Protein AF-A0A7C2KZR0-F1 (afdb_monomer)

Nearest PDB structures (foldseek):
  1yfb-assembly1_A  TM=8.609E-01  e=1.109E-02  Bacillus subtilis
  2ro4-assembly1_B  TM=7.829E-01  e=2.125E-02  Bacillus subtilis
  2w1t-assembly1_A  TM=6.941E-01  e=6.585E-03  Bacillus subtilis
  1z0r-assembly1_B  TM=8.221E-01  e=2.943E-02  Bacillus subtilis
  2w1t-assembly1_B  TM=6.849E-01  e=3.352E-02  Bacillus subtilis

Solvent-accessible surface area (backbone atoms only — not comparable to full-atom values): 7129 Å² total; per-residue (Å²): 144,75,70,75,63,66,62,63,74,73,73,71,88,82,74,90,76,66,71,44,101,85,70,50,67,73,78,53,72,69,58,25,65,74,65,72,56,55,90,89,57,51,63,46,79,42,87,50,100,92,45,76,50,75,44,81,47,83,92,72,90,80,86,86,70,53,73,68,57,51,40,27,49,43,41,55,68,32,90,40,45,70,46,32,56,49,26,42,52,53,25,42,74,71,75,40,62,53,87,80,42,79,59,67,78,67,82,92,89

Radius of gyration: 26.09 Å; Cα contacts (8 Å, |Δi|>4): 91; chains: 1; bounding box: 50×38×64 Å

Mean predicted aligned error: 10.69 Å

Secondary structure (DSSP, 8-state):
--SHHHHHTTS-------B-TTS-BPPPHHHHHHHT--TT--EEEEEETTEEEEEE----------HHHHHHHHHHT--SHHHHHHHHHHHHHTT--GGGS-----TT-

Sequence (109 aa):
MAENRRIRAKADSRETGRIGKRGTLVIPARLRRRFGIEEGALVVVEARDDGVLIRPAVALPLEVYSPRRRAEFLLNNAASPAGYRLARRAVRKMGLDPDAIPHERLAGA

Structure (mmCIF, N/CA/C/O backbone):
data_AF-A0A7C2KZR0-F1
#
_entry.id   AF-A0A7C2KZR0-F1
#
loop_
_atom_site.group_PDB
_atom_site.id
_atom_site.type_symbol
_atom_site.label_atom_id
_atom_site.label_alt_id
_atom_site.label_comp_id
_atom_site.label_asym_id
_atom_site.label_entity_id
_atom_site.label_seq_id
_atom_site.pdbx_PDB_ins_code
_atom_site.Cartn_x
_atom_site.Cartn_y
_atom_site.Cartn_z
_atom_site.occupancy
_atom_site.B_iso_or_equiv
_atom_site.auth_seq_id
_atom_site.auth_comp_id
_atom_site.auth_asym_id
_atom_site.auth_atom_id
_atom_site.pdbx_PDB_model_num
ATOM 1 N N . MET A 1 1 ? 12.311 -29.672 32.103 1.00 51.88 1 MET A N 1
ATOM 2 C CA . MET A 1 1 ? 10.849 -29.397 32.096 1.00 51.88 1 MET A CA 1
ATOM 3 C C . MET A 1 1 ? 10.498 -27.914 32.367 1.00 51.88 1 MET A C 1
ATOM 5 O O . MET A 1 1 ? 9.451 -27.647 32.937 1.00 51.88 1 MET A O 1
ATOM 9 N N . ALA A 1 2 ? 11.305 -26.921 31.952 1.00 52.19 2 ALA A N 1
ATOM 10 C CA . ALA A 1 2 ? 11.021 -25.494 32.239 1.00 52.19 2 ALA A CA 1
ATOM 11 C C . ALA A 1 2 ? 10.928 -24.589 30.992 1.00 52.19 2 ALA A C 1
ATOM 13 O O . ALA A 1 2 ? 10.505 -23.439 31.082 1.00 52.19 2 ALA A O 1
ATOM 14 N N . GLU A 1 3 ? 11.266 -25.105 29.811 1.00 48.22 3 GLU A N 1
ATOM 15 C CA . GLU A 1 3 ? 11.503 -24.274 28.624 1.00 48.22 3 GLU A CA 1
ATOM 16 C C . GLU A 1 3 ? 10.259 -24.102 27.733 1.00 48.22 3 GLU A C 1
ATOM 18 O O . GLU A 1 3 ? 10.050 -23.053 27.126 1.00 48.22 3 GLU A O 1
ATOM 23 N N . ASN A 1 4 ? 9.323 -25.057 27.778 1.00 45.47 4 ASN A N 1
ATOM 24 C CA . ASN A 1 4 ? 8.095 -25.030 26.971 1.00 45.47 4 ASN A CA 1
ATOM 25 C C . ASN A 1 4 ? 7.014 -24.046 27.463 1.00 45.47 4 ASN A C 1
ATOM 27 O O . ASN A 1 4 ? 6.036 -23.793 26.755 1.00 45.47 4 ASN A O 1
ATOM 31 N N . ARG A 1 5 ? 7.171 -23.450 28.655 1.00 49.97 5 ARG A N 1
ATOM 32 C CA . ARG A 1 5 ? 6.188 -22.493 29.201 1.00 49.97 5 ARG A CA 1
ATOM 33 C C . ARG A 1 5 ? 6.320 -21.094 28.586 1.00 49.97 5 ARG A C 1
ATOM 35 O O . ARG A 1 5 ? 5.327 -20.377 28.499 1.00 49.97 5 ARG A O 1
ATOM 42 N N . ARG A 1 6 ? 7.512 -20.716 28.101 1.00 44.62 6 ARG A N 1
ATOM 43 C CA . ARG A 1 6 ? 7.758 -19.398 27.479 1.00 44.62 6 ARG A CA 1
ATOM 44 C C . ARG A 1 6 ? 7.212 -19.286 26.054 1.00 44.62 6 ARG A C 1
ATOM 46 O O . ARG A 1 6 ? 6.852 -18.189 25.639 1.00 44.62 6 ARG A O 1
ATOM 53 N N . ILE A 1 7 ? 7.085 -20.401 25.3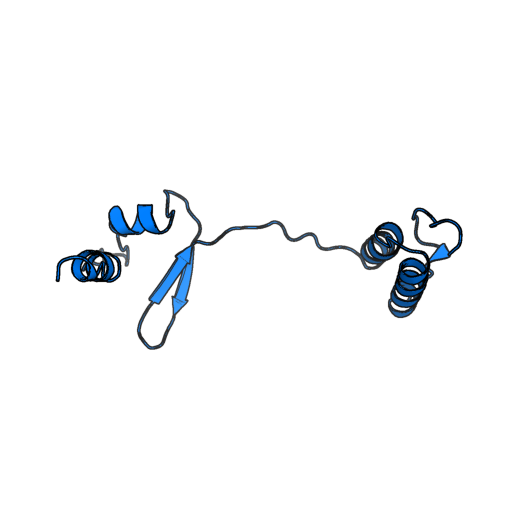32 1.00 47.00 7 ILE A N 1
ATOM 54 C CA . ILE A 1 7 ? 6.571 -20.405 23.953 1.00 47.00 7 ILE A CA 1
ATOM 55 C C . ILE A 1 7 ? 5.038 -20.257 23.938 1.00 47.00 7 ILE A C 1
ATOM 57 O O . ILE A 1 7 ? 4.499 -19.508 23.128 1.00 47.00 7 ILE A O 1
ATOM 61 N N . ARG A 1 8 ? 4.325 -20.871 24.896 1.00 44.38 8 ARG A N 1
ATOM 62 C CA . ARG A 1 8 ? 2.849 -20.818 24.964 1.00 44.38 8 ARG A CA 1
ATOM 63 C C . ARG A 1 8 ? 2.280 -19.486 25.468 1.00 44.38 8 ARG A C 1
ATOM 65 O O . ARG A 1 8 ? 1.186 -19.113 25.068 1.00 44.38 8 ARG A O 1
ATOM 72 N N . ALA A 1 9 ? 3.027 -18.729 26.273 1.00 45.28 9 ALA A N 1
ATOM 73 C CA . ALA A 1 9 ? 2.594 -17.406 26.741 1.00 45.28 9 ALA A CA 1
ATOM 74 C C . ALA A 1 9 ? 2.678 -16.307 25.658 1.00 45.28 9 ALA A C 1
ATOM 76 O O . ALA A 1 9 ? 2.171 -15.206 25.853 1.00 45.28 9 ALA A O 1
ATOM 77 N N . LYS A 1 10 ? 3.328 -16.590 24.520 1.00 48.47 10 LYS A N 1
ATOM 78 C CA . LYS A 1 10 ? 3.585 -15.616 23.447 1.00 48.47 10 LYS A CA 1
ATOM 79 C C . LYS A 1 10 ? 2.497 -15.597 22.360 1.00 48.47 10 LYS A C 1
ATOM 81 O O . LYS A 1 10 ? 2.531 -14.723 21.497 1.00 48.47 10 LYS A O 1
ATOM 86 N N . ALA A 1 11 ? 1.557 -16.547 22.390 1.00 47.84 11 ALA A N 1
ATOM 87 C CA . ALA A 1 11 ? 0.691 -16.855 21.250 1.00 47.84 11 ALA A CA 1
ATOM 88 C C . ALA A 1 11 ? -0.805 -16.554 21.436 1.00 47.84 11 ALA A C 1
ATOM 90 O O . ALA A 1 11 ? -1.493 -16.470 20.428 1.00 47.84 11 ALA A O 1
ATOM 91 N N . ASP A 1 12 ? -1.314 -16.326 22.650 1.00 58.34 12 ASP A N 1
ATOM 92 C CA . ASP A 1 12 ? -2.764 -16.163 22.842 1.00 58.34 12 ASP A CA 1
ATOM 93 C C . ASP A 1 12 ? -3.073 -14.947 23.723 1.00 58.34 12 ASP A C 1
ATOM 95 O O . ASP A 1 12 ? -3.311 -15.038 24.924 1.00 58.34 12 ASP A O 1
ATOM 99 N N . SER A 1 13 ? -3.014 -13.758 23.123 1.00 60.78 13 SER A N 1
ATOM 100 C CA . SER A 1 13 ? -3.526 -12.527 23.732 1.00 60.78 13 SER A CA 1
ATOM 101 C C . SER A 1 13 ? -5.000 -12.369 23.364 1.00 60.78 13 SER A C 1
ATOM 103 O O . SER A 1 13 ? -5.365 -11.469 22.607 1.00 60.78 13 SER A O 1
ATOM 105 N N . ARG A 1 14 ? -5.837 -13.296 23.837 1.00 68.44 14 ARG A N 1
ATOM 106 C CA . ARG A 1 14 ? -7.292 -13.148 23.774 1.00 68.44 14 ARG A CA 1
ATOM 107 C C . ARG A 1 14 ? -7.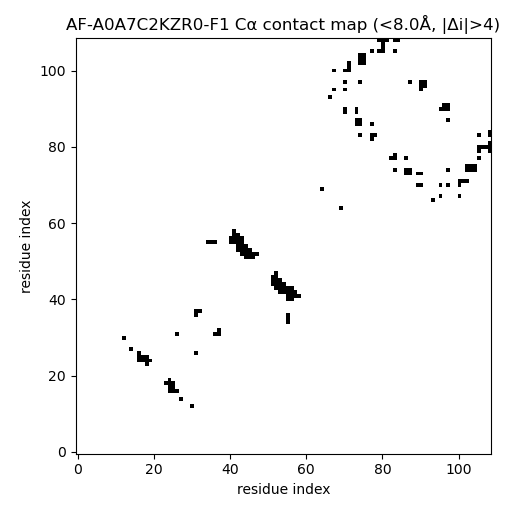702 -12.130 24.830 1.00 68.44 14 ARG A C 1
ATOM 109 O O . ARG A 1 14 ? -7.687 -12.420 26.021 1.00 68.44 14 ARG A O 1
ATOM 116 N N . GLU A 1 15 ? -8.034 -10.927 24.383 1.00 75.00 15 GLU A N 1
ATOM 117 C CA . GLU A 1 15 ? -8.575 -9.862 25.225 1.00 75.00 15 GLU A CA 1
ATOM 118 C C . GLU A 1 15 ? -10.001 -9.561 24.748 1.00 75.00 15 GLU A C 1
ATOM 120 O O . GLU A 1 15 ? -10.231 -9.336 23.560 1.00 75.00 15 GLU A O 1
ATOM 125 N N . THR A 1 16 ? -10.979 -9.591 25.654 1.00 80.50 16 THR A N 1
ATOM 126 C CA . THR A 1 16 ? -12.370 -9.243 25.330 1.00 80.50 16 THR A CA 1
ATOM 127 C C . THR A 1 16 ? -12.546 -7.727 25.350 1.00 80.50 16 THR A C 1
ATOM 129 O O . THR A 1 16 ? -12.209 -7.083 26.343 1.00 80.50 16 THR A O 1
ATOM 132 N N . GLY A 1 17 ? -13.105 -7.158 24.283 1.00 86.62 17 GLY A N 1
ATOM 133 C CA . GLY A 1 17 ? -13.458 -5.739 24.193 1.00 86.62 17 GLY A CA 1
ATOM 134 C C . GLY A 1 17 ? -14.968 -5.517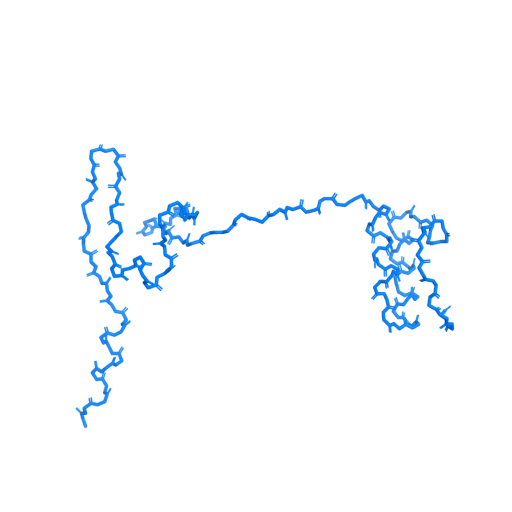 24.232 1.00 86.62 17 GLY A C 1
ATOM 135 O O . GLY A 1 17 ? -15.752 -6.439 24.017 1.00 86.62 17 GLY A O 1
ATOM 136 N N . ARG A 1 18 ? -15.385 -4.274 24.486 1.00 91.12 18 ARG A N 1
ATOM 137 C CA 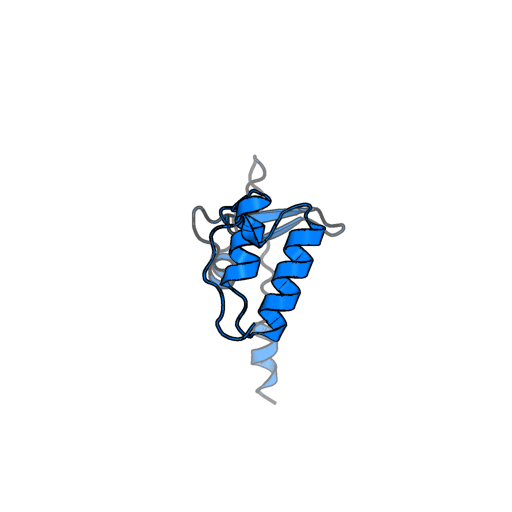. ARG A 1 18 ? -16.777 -3.840 24.305 1.00 91.12 18 ARG A CA 1
ATOM 138 C C . ARG A 1 18 ? -16.865 -2.892 23.120 1.00 91.12 18 ARG A C 1
ATOM 140 O O . ARG A 1 18 ? -15.973 -2.072 22.911 1.00 91.12 18 ARG A O 1
ATOM 147 N N . ILE A 1 19 ? -17.964 -2.998 22.388 1.00 94.06 19 ILE A N 1
ATOM 148 C CA . ILE A 1 19 ? -18.318 -2.071 21.320 1.00 94.06 19 ILE A CA 1
ATOM 149 C C . ILE A 1 19 ? -19.073 -0.891 21.935 1.00 94.06 19 ILE A C 1
ATOM 151 O O . ILE A 1 19 ? -20.024 -1.075 22.695 1.00 94.06 19 ILE A O 1
ATOM 155 N N . GLY A 1 20 ? -18.633 0.328 21.632 1.00 94.25 20 GLY A N 1
ATOM 156 C CA . GLY A 1 20 ? -19.337 1.545 22.026 1.00 94.25 20 GLY A CA 1
ATOM 157 C C . GLY A 1 20 ? -20.637 1.745 21.240 1.00 94.25 20 GLY A C 1
ATOM 158 O O . GLY A 1 20 ? -20.865 1.112 20.213 1.00 94.25 20 GLY A O 1
ATOM 159 N N . LYS A 1 21 ? -21.468 2.705 21.668 1.00 95.62 21 LYS A N 1
ATOM 160 C CA . LYS A 1 21 ? -22.793 2.997 21.073 1.00 95.62 21 LYS A CA 1
ATOM 161 C C . LYS A 1 21 ? -22.792 3.150 19.541 1.00 95.62 21 LYS A C 1
ATOM 163 O O . LYS A 1 21 ? -23.807 2.898 18.906 1.00 95.62 21 LYS A O 1
ATOM 168 N N . ARG A 1 22 ? -21.678 3.594 18.955 1.00 94.75 22 ARG A N 1
ATOM 169 C CA . ARG A 1 22 ? -21.525 3.857 17.513 1.00 94.75 22 ARG A CA 1
ATOM 170 C C . ARG A 1 22 ? -20.641 2.835 16.787 1.00 94.75 22 ARG A C 1
ATOM 172 O O . ARG A 1 22 ? -20.101 3.153 15.737 1.00 94.75 22 ARG A O 1
ATOM 179 N N . GLY A 1 23 ? -20.429 1.645 17.351 1.00 91.94 23 GLY A N 1
ATOM 180 C CA . GLY A 1 23 ? -19.590 0.624 16.710 1.00 91.94 23 GLY A CA 1
ATOM 181 C C . GLY A 1 23 ? -18.086 0.776 16.971 1.00 91.94 23 GLY A C 1
ATOM 182 O O . GLY A 1 23 ? -17.293 0.008 16.439 1.00 91.94 23 GLY A O 1
ATOM 183 N N . THR A 1 24 ? -17.665 1.743 17.792 1.00 93.25 24 THR A N 1
ATOM 184 C CA . THR A 1 24 ? -16.246 1.955 18.108 1.00 93.25 24 THR A CA 1
ATOM 185 C C . THR A 1 24 ? -15.706 0.825 18.985 1.00 93.25 24 THR A C 1
ATOM 187 O O . THR A 1 24 ? -16.228 0.590 20.076 1.00 93.25 24 THR A O 1
ATOM 190 N N . LEU A 1 25 ? -14.634 0.170 18.537 1.00 92.12 25 LEU A N 1
ATOM 191 C CA . LEU A 1 25 ? -13.851 -0.788 19.316 1.00 92.12 25 LEU A CA 1
ATOM 192 C C . LEU A 1 25 ? -12.523 -0.149 19.722 1.00 92.12 25 LEU A C 1
ATOM 194 O O . LEU A 1 25 ? -11.774 0.330 18.873 1.00 92.12 25 LEU A O 1
ATOM 198 N N . VAL A 1 26 ? -12.198 -0.186 21.012 1.00 91.75 26 VAL A N 1
ATOM 199 C CA . VAL A 1 26 ? -10.864 0.205 21.481 1.00 91.75 26 VAL A CA 1
ATOM 200 C C . VAL A 1 26 ? -9.944 -1.006 21.398 1.00 91.75 26 VAL A C 1
ATOM 202 O O . VAL A 1 26 ? -10.149 -1.984 22.113 1.00 91.75 26 VAL A O 1
ATOM 205 N N . ILE A 1 27 ? -8.909 -0.931 20.559 1.00 91.12 27 ILE A N 1
ATOM 206 C CA . ILE A 1 27 ? -7.865 -1.960 20.518 1.00 91.12 27 ILE A CA 1
ATOM 207 C C . ILE A 1 27 ? -6.974 -1.803 21.765 1.00 91.12 27 ILE A C 1
ATOM 209 O O . ILE A 1 27 ? -6.364 -0.737 21.952 1.00 91.12 27 ILE A O 1
ATOM 213 N N . PRO A 1 28 ? -6.855 -2.840 22.618 1.00 90.25 28 PRO A N 1
ATOM 214 C CA . PRO A 1 28 ? -6.011 -2.790 23.805 1.00 90.25 28 PRO A CA 1
ATOM 215 C C . PRO A 1 28 ? -4.567 -2.381 23.503 1.00 90.25 28 PRO A C 1
ATOM 217 O O . PRO A 1 28 ? -3.979 -2.756 22.485 1.00 90.25 28 PRO A O 1
ATOM 220 N N . ALA A 1 29 ? -3.957 -1.636 24.428 1.00 90.19 29 ALA A N 1
ATOM 221 C CA . ALA A 1 29 ? -2.622 -1.059 24.250 1.00 90.19 29 ALA A CA 1
ATOM 222 C C . ALA A 1 29 ? -1.521 -2.101 23.979 1.00 90.19 29 ALA A C 1
ATOM 224 O O . ALA A 1 29 ? -0.510 -1.792 23.348 1.00 90.19 29 ALA A O 1
ATOM 225 N N . ARG A 1 30 ? -1.688 -3.338 24.465 1.00 88.62 30 ARG A N 1
ATOM 226 C CA . ARG A 1 30 ? -0.760 -4.444 24.185 1.00 88.62 30 ARG A CA 1
ATOM 227 C C . ARG A 1 30 ? -0.824 -4.873 22.721 1.00 88.62 30 ARG A C 1
ATOM 229 O O . ARG A 1 30 ? 0.225 -5.006 22.097 1.00 88.62 30 ARG A O 1
ATOM 236 N N . LEU A 1 31 ? -2.030 -5.023 22.171 1.00 89.62 31 LEU A N 1
ATOM 237 C CA . LEU A 1 31 ? -2.231 -5.387 20.768 1.00 89.62 31 LEU A CA 1
ATOM 238 C C . LEU A 1 31 ? -1.767 -4.272 19.832 1.00 89.62 31 LEU A C 1
ATOM 240 O O . LEU A 1 31 ? -1.030 -4.550 18.891 1.00 89.62 31 LEU A O 1
ATOM 244 N N . ARG A 1 32 ? -2.096 -3.010 20.141 1.00 90.62 32 ARG A N 1
ATOM 245 C CA . ARG A 1 32 ? -1.621 -1.856 19.361 1.00 90.62 32 ARG A CA 1
ATOM 246 C C . ARG A 1 32 ? -0.101 -1.836 19.220 1.00 90.62 32 ARG A C 1
ATOM 248 O O . ARG A 1 32 ? 0.400 -1.816 18.104 1.00 90.62 32 ARG A O 1
ATOM 255 N N . ARG A 1 33 ? 0.633 -1.951 20.335 1.00 90.69 33 ARG A N 1
ATOM 256 C CA . ARG A 1 33 ? 2.108 -1.993 20.328 1.00 90.69 33 ARG A CA 1
ATOM 257 C C . ARG A 1 33 ? 2.666 -3.199 19.579 1.00 90.69 33 ARG A C 1
ATOM 259 O O . ARG A 1 33 ? 3.654 -3.066 18.872 1.00 90.69 33 ARG A O 1
ATOM 266 N N . ARG A 1 34 ? 2.040 -4.371 19.724 1.00 89.50 34 ARG A N 1
ATOM 267 C CA . ARG A 1 34 ? 2.475 -5.595 19.034 1.00 89.50 34 ARG A CA 1
ATOM 268 C C . ARG A 1 34 ? 2.361 -5.475 17.513 1.00 89.50 34 ARG A C 1
ATOM 270 O O . ARG A 1 34 ? 3.207 -6.021 16.815 1.00 89.50 34 ARG A O 1
ATOM 277 N N . PHE A 1 35 ? 1.323 -4.802 17.025 1.00 89.62 35 PHE A N 1
ATOM 278 C CA . PHE A 1 35 ? 1.031 -4.678 15.595 1.00 89.62 35 PHE A CA 1
ATOM 279 C C . PHE A 1 35 ? 1.397 -3.311 15.000 1.00 89.62 35 PHE A C 1
ATOM 281 O O . PHE A 1 35 ? 1.054 -3.055 13.851 1.00 89.62 35 PHE A O 1
ATOM 288 N N . GLY A 1 36 ? 2.077 -2.440 15.756 1.00 89.69 36 GLY A N 1
ATOM 289 C CA . GLY A 1 36 ? 2.472 -1.107 15.286 1.00 89.69 36 GLY A CA 1
ATOM 290 C C . GLY A 1 36 ? 1.289 -0.199 14.931 1.00 89.69 36 GLY A C 1
ATOM 291 O O . GLY A 1 36 ? 1.392 0.614 14.022 1.00 89.69 36 GLY A O 1
ATOM 292 N N . ILE A 1 37 ? 0.144 -0.367 15.602 1.00 92.94 37 ILE A N 1
ATOM 293 C CA . ILE A 1 37 ? -1.055 0.446 15.362 1.00 92.94 37 ILE A CA 1
ATOM 294 C C . ILE A 1 37 ? -0.992 1.679 16.262 1.00 92.94 37 ILE A C 1
ATOM 296 O O . ILE A 1 37 ? -1.268 1.609 17.467 1.00 92.94 37 ILE A O 1
ATOM 300 N N . GLU A 1 38 ? -0.631 2.800 15.658 1.00 92.44 38 GLU A N 1
ATOM 301 C CA . GLU A 1 38 ? -0.547 4.110 16.299 1.00 92.44 38 GLU A CA 1
ATOM 302 C C . GLU A 1 38 ? -1.783 4.965 15.992 1.00 92.44 38 GLU A C 1
ATOM 304 O O . GLU A 1 38 ? -2.669 4.576 15.226 1.00 92.44 38 GLU A O 1
ATOM 309 N N . GLU A 1 39 ? -1.883 6.120 16.644 1.00 91.31 39 GLU A N 1
ATOM 310 C CA . GLU A 1 39 ? -2.936 7.087 16.344 1.00 91.31 39 GLU A CA 1
ATOM 311 C C . GLU A 1 39 ? -2.844 7.538 14.878 1.00 91.31 39 GLU A C 1
ATOM 313 O O . GLU A 1 39 ? -1.758 7.791 14.364 1.00 91.31 39 GLU A O 1
ATOM 318 N N . GLY A 1 40 ? -3.983 7.588 14.183 1.00 91.06 40 GLY A N 1
ATOM 319 C CA . GLY A 1 40 ? -4.033 7.954 12.764 1.00 91.06 40 GLY A CA 1
ATOM 320 C C . GLY A 1 40 ? -3.526 6.882 11.789 1.00 91.06 40 GLY A C 1
ATOM 321 O O . GLY A 1 40 ? -3.545 7.119 10.582 1.00 91.06 40 GLY A O 1
ATOM 322 N N . ALA A 1 41 ? -3.108 5.704 12.267 1.00 92.44 41 ALA A N 1
ATOM 323 C CA . ALA A 1 41 ? -2.682 4.615 11.394 1.00 92.44 41 ALA A CA 1
ATOM 324 C C . ALA A 1 41 ? -3.818 4.158 10.464 1.00 92.44 41 ALA A C 1
ATOM 326 O O . ALA A 1 41 ? -4.964 3.971 10.883 1.00 92.44 41 ALA A O 1
ATOM 327 N N . LEU A 1 42 ? -3.479 3.920 9.197 1.00 94.69 42 LEU A N 1
ATOM 328 C CA . LEU A 1 42 ? -4.399 3.303 8.250 1.00 94.69 42 LEU A CA 1
ATOM 329 C C . LEU A 1 42 ? -4.538 1.811 8.559 1.00 94.69 42 LEU A C 1
ATOM 331 O O . LEU A 1 42 ? -3.561 1.114 8.843 1.00 94.69 42 LEU A O 1
ATOM 335 N N . VAL A 1 43 ? -5.764 1.309 8.457 1.00 94.56 43 VAL A N 1
ATOM 336 C CA . VAL A 1 43 ? -6.077 -0.112 8.613 1.00 94.56 43 VAL A CA 1
ATOM 337 C C . VAL A 1 43 ? -7.030 -0.561 7.516 1.00 94.56 43 VAL A C 1
ATOM 339 O O . VAL A 1 43 ? -7.877 0.208 7.064 1.00 94.56 43 VAL A O 1
ATOM 342 N N . VAL A 1 44 ? -6.909 -1.820 7.102 1.00 95.44 44 VAL A N 1
ATOM 343 C CA . VAL A 1 44 ? -7.930 -2.491 6.294 1.00 95.44 44 VAL A CA 1
ATOM 344 C C . VAL A 1 44 ? -8.856 -3.246 7.236 1.00 95.44 44 VAL A C 1
ATOM 346 O O . VAL A 1 44 ? -8.387 -3.927 8.150 1.00 95.44 44 VAL A O 1
ATOM 349 N N . VAL A 1 45 ? -10.159 -3.125 6.997 1.00 95.69 45 VAL A N 1
ATOM 350 C CA . VAL A 1 45 ? -11.209 -3.851 7.713 1.00 95.69 45 VAL A CA 1
ATOM 351 C C . VAL A 1 45 ? -11.894 -4.784 6.722 1.00 95.69 45 VAL A C 1
ATOM 353 O O . VAL A 1 45 ? -12.510 -4.325 5.764 1.00 95.69 45 VAL A O 1
ATOM 356 N N . GLU A 1 46 ? -11.755 -6.090 6.926 1.00 96.94 46 GLU A N 1
ATOM 357 C CA . GLU A 1 46 ? -12.236 -7.122 6.004 1.00 96.94 46 GLU A CA 1
ATOM 358 C C . GLU A 1 46 ? -13.292 -7.994 6.687 1.00 96.94 46 GLU A C 1
ATOM 360 O O . GLU A 1 46 ? -13.072 -8.492 7.793 1.00 96.94 46 GLU A O 1
ATOM 365 N N . ALA A 1 47 ? -14.428 -8.204 6.019 1.00 97.25 47 ALA A N 1
ATOM 366 C CA . ALA A 1 47 ? -15.419 -9.186 6.446 1.00 97.25 47 ALA A CA 1
ATOM 367 C C . ALA A 1 47 ? -14.913 -10.609 6.159 1.00 97.25 47 ALA A C 1
ATOM 369 O O . ALA A 1 47 ? -14.370 -10.880 5.085 1.00 97.25 47 ALA A O 1
ATOM 370 N N . ARG A 1 48 ? -15.088 -11.508 7.125 1.00 96.25 48 ARG A N 1
ATOM 371 C CA . ARG A 1 48 ? -14.753 -12.935 7.071 1.00 96.25 48 ARG A CA 1
ATOM 372 C C . ARG A 1 48 ? -15.921 -13.736 7.648 1.00 96.25 48 ARG A C 1
ATOM 374 O O . ARG A 1 48 ? -16.732 -13.187 8.391 1.00 96.25 48 ARG A O 1
ATOM 381 N N . ASP A 1 49 ? -15.995 -15.025 7.329 1.00 96.56 49 ASP A N 1
ATOM 382 C CA . ASP A 1 49 ? -17.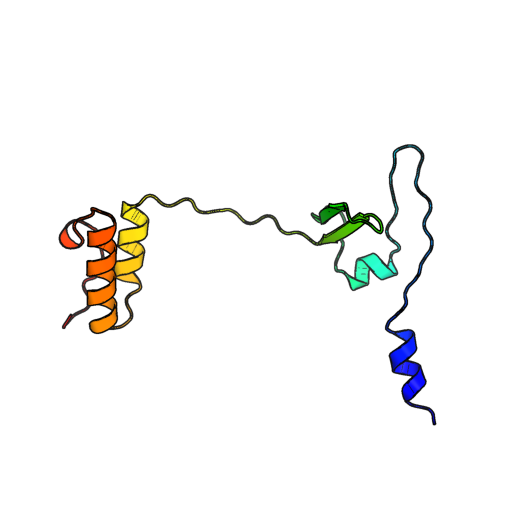085 -15.897 7.798 1.00 96.56 49 ASP A CA 1
ATOM 383 C C . ASP A 1 49 ? -17.151 -15.984 9.333 1.00 96.56 49 ASP A C 1
ATOM 385 O O . ASP A 1 49 ? -18.218 -16.166 9.914 1.00 96.56 49 ASP A O 1
ATOM 389 N N . ASP A 1 50 ? -16.008 -15.814 9.998 1.00 93.50 50 ASP A N 1
ATOM 390 C CA . ASP A 1 50 ? -15.835 -15.877 11.447 1.00 93.50 50 ASP A CA 1
ATOM 391 C C . ASP A 1 50 ? -15.739 -14.499 12.127 1.00 93.50 50 ASP A C 1
ATOM 393 O O . ASP A 1 50 ? -15.577 -14.424 13.348 1.00 93.50 50 ASP A O 1
ATOM 397 N N . GLY A 1 51 ? -15.866 -13.398 11.374 1.00 92.81 51 GLY A N 1
ATOM 398 C CA . GLY A 1 51 ? -15.900 -12.052 11.941 1.00 92.81 51 GLY A CA 1
ATOM 399 C C . GLY A 1 51 ? -15.246 -10.973 11.083 1.00 92.81 51 GLY A C 1
ATOM 400 O O . GLY A 1 51 ? -15.403 -10.917 9.867 1.00 92.81 51 GLY A O 1
ATOM 401 N N . VAL A 1 52 ? -14.548 -10.048 11.746 1.00 93.69 52 VAL A N 1
ATOM 402 C CA . VAL A 1 52 ? -13.902 -8.895 11.109 1.00 93.69 52 VAL A CA 1
ATOM 403 C C . VAL A 1 52 ? -12.396 -8.978 11.321 1.00 93.69 52 VAL A C 1
ATOM 405 O O . VAL A 1 52 ? -11.919 -8.933 12.456 1.00 93.69 52 VAL A O 1
ATOM 408 N N . LEU A 1 53 ? -11.638 -9.051 10.227 1.00 93.31 53 LEU A N 1
ATOM 409 C CA . LEU A 1 53 ? -10.181 -8.993 10.252 1.00 93.31 53 LEU A CA 1
ATOM 410 C C . LEU A 1 53 ? -9.723 -7.543 10.086 1.00 93.31 53 LEU A C 1
ATOM 412 O O . LEU A 1 53 ? -10.014 -6.903 9.077 1.00 93.31 53 LEU A O 1
ATOM 416 N N . ILE A 1 54 ? -8.973 -7.040 11.066 1.00 93.00 54 ILE A N 1
ATOM 417 C CA . ILE A 1 54 ? -8.341 -5.718 11.012 1.00 93.00 54 ILE A CA 1
ATOM 418 C C . ILE A 1 54 ? -6.839 -5.913 10.840 1.00 93.00 54 ILE A C 1
ATOM 420 O O . ILE A 1 54 ? -6.206 -6.595 11.649 1.00 93.00 54 ILE A O 1
ATOM 424 N N . ARG A 1 55 ? -6.258 -5.294 9.810 1.00 92.75 55 ARG A N 1
ATOM 425 C CA . ARG A 1 55 ? -4.814 -5.357 9.542 1.00 92.75 55 ARG A CA 1
ATOM 426 C C . ARG A 1 55 ? -4.228 -3.971 9.259 1.00 92.75 55 ARG A C 1
ATOM 428 O O . ARG A 1 55 ? -4.908 -3.169 8.619 1.00 92.75 55 ARG A O 1
ATOM 435 N N . PRO A 1 56 ? -2.987 -3.682 9.698 1.00 93.56 56 PRO A N 1
ATOM 436 C CA . PRO A 1 56 ? -2.296 -2.450 9.326 1.00 93.56 56 PRO A CA 1
ATOM 437 C C . PRO A 1 56 ? -2.253 -2.255 7.806 1.00 93.56 56 PRO A C 1
ATOM 439 O O . PRO A 1 56 ? -2.140 -3.226 7.049 1.00 93.56 56 PRO A O 1
ATOM 442 N N . ALA A 1 57 ? -2.337 -1.002 7.371 1.00 93.69 57 ALA A N 1
ATOM 443 C CA . ALA A 1 57 ? -2.311 -0.607 5.972 1.00 93.69 57 ALA A CA 1
ATOM 444 C C . ALA A 1 57 ? -1.359 0.573 5.750 1.00 93.69 57 ALA A C 1
ATOM 446 O O . ALA A 1 57 ? -1.078 1.349 6.661 1.00 93.69 57 ALA A O 1
ATOM 447 N N . VAL A 1 58 ? -0.898 0.722 4.510 1.00 91.81 58 VAL A 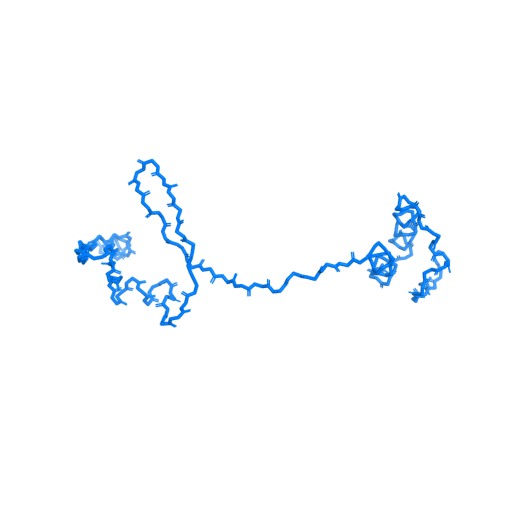N 1
ATOM 448 C CA . VAL A 1 58 ? -0.097 1.864 4.059 1.00 91.81 58 VAL A CA 1
ATOM 449 C C . VAL A 1 58 ? -0.706 2.428 2.781 1.00 91.81 58 VAL A C 1
ATOM 451 O O . VAL A 1 58 ? -1.155 1.668 1.921 1.00 91.81 58 VAL A O 1
ATOM 454 N N . ALA A 1 59 ? -0.733 3.753 2.657 1.00 89.69 59 ALA A N 1
ATOM 455 C CA . ALA A 1 59 ? -1.077 4.424 1.410 1.00 89.69 59 ALA A CA 1
ATOM 456 C C . ALA A 1 59 ? 0.213 4.690 0.633 1.00 89.69 59 ALA A C 1
ATOM 458 O O . ALA A 1 59 ? 1.096 5.394 1.120 1.00 89.69 59 ALA A O 1
ATOM 459 N N . LEU A 1 60 ? 0.322 4.111 -0.562 1.00 90.44 60 LEU A N 1
ATOM 460 C CA . LEU A 1 60 ? 1.447 4.334 -1.463 1.00 90.44 60 LEU A CA 1
ATOM 461 C C . LEU A 1 60 ? 0.949 5.085 -2.701 1.00 90.44 60 LEU A C 1
ATOM 463 O O . LEU A 1 60 ? -0.097 4.714 -3.242 1.00 90.44 60 LEU A O 1
ATOM 467 N N . PRO A 1 61 ? 1.664 6.124 -3.163 1.00 87.44 61 PRO A N 1
ATOM 468 C CA . PRO A 1 61 ? 1.345 6.746 -4.437 1.00 87.44 61 PRO A CA 1
ATOM 469 C C . PRO A 1 61 ? 1.529 5.717 -5.559 1.00 87.44 61 PRO A C 1
ATOM 471 O O . PRO A 1 61 ? 2.543 5.021 -5.619 1.00 87.44 61 PRO A O 1
ATOM 474 N N . LEU A 1 62 ? 0.542 5.614 -6.450 1.00 88.44 62 LEU A N 1
ATOM 475 C CA . LEU A 1 62 ? 0.658 4.813 -7.665 1.00 88.44 62 LEU A CA 1
ATOM 476 C C . LEU A 1 62 ? 1.103 5.709 -8.815 1.00 88.44 62 LEU A C 1
ATOM 478 O O . LEU A 1 62 ? 0.391 6.632 -9.209 1.00 88.44 62 LEU A O 1
ATOM 482 N N . GLU A 1 63 ? 2.268 5.412 -9.379 1.00 87.25 63 GLU A N 1
ATOM 483 C CA . GLU A 1 63 ? 2.765 6.101 -10.565 1.00 87.25 63 GLU A CA 1
ATOM 484 C C . GLU A 1 63 ? 2.162 5.467 -11.827 1.00 87.25 63 GLU A C 1
ATOM 486 O O . GLU A 1 63 ? 2.524 4.363 -12.241 1.00 87.25 63 GLU A O 1
ATOM 491 N N . VAL A 1 64 ? 1.211 6.164 -12.455 1.00 89.25 64 VAL A N 1
ATOM 492 C CA . VAL A 1 64 ? 0.597 5.721 -13.713 1.00 89.25 64 VAL A CA 1
ATOM 493 C C . VAL A 1 64 ? 1.411 6.264 -14.883 1.00 89.25 64 VAL A C 1
ATOM 495 O O . VAL A 1 64 ? 1.346 7.444 -15.220 1.00 89.25 64 VAL A O 1
ATOM 498 N N . TYR A 1 65 ? 2.174 5.385 -15.529 1.00 91.88 65 TYR A N 1
ATOM 499 C CA . TYR A 1 65 ? 3.029 5.757 -16.653 1.00 91.88 65 TYR A CA 1
ATOM 500 C C . TYR A 1 65 ? 2.373 5.552 -18.017 1.00 91.88 65 TYR A C 1
ATOM 502 O O . TYR A 1 65 ? 1.748 4.521 -18.287 1.00 91.88 65 TYR A O 1
ATOM 510 N N . SER A 1 66 ? 2.607 6.508 -18.922 1.00 94.31 66 SER A N 1
ATOM 511 C CA . SER A 1 66 ? 2.246 6.376 -20.335 1.00 94.31 66 SER A CA 1
ATOM 512 C C . SER A 1 66 ? 3.014 5.218 -20.997 1.00 94.31 66 SER A C 1
ATOM 514 O O . SER A 1 66 ? 4.120 4.875 -20.559 1.00 94.31 66 SER A O 1
ATOM 516 N N . PRO A 1 67 ? 2.493 4.620 -22.088 1.00 95.31 67 PRO A N 1
ATOM 517 C CA . PRO A 1 67 ? 3.221 3.595 -22.838 1.00 95.31 67 PRO A CA 1
ATOM 518 C C . PRO A 1 67 ? 4.634 4.038 -23.242 1.00 95.31 67 PRO A C 1
ATOM 520 O O . PRO A 1 67 ? 5.574 3.258 -23.112 1.00 95.31 67 PRO A O 1
ATOM 523 N N . ARG A 1 68 ? 4.791 5.306 -23.650 1.00 95.44 68 ARG A N 1
ATOM 524 C CA . ARG A 1 68 ? 6.082 5.901 -24.024 1.00 95.44 68 ARG A CA 1
ATOM 525 C C . ARG A 1 68 ? 7.063 5.929 -22.851 1.00 95.44 68 ARG A C 1
ATOM 527 O O . ARG A 1 68 ? 8.208 5.526 -23.016 1.00 95.44 68 ARG A O 1
ATOM 534 N N . ARG A 1 69 ? 6.608 6.332 -21.660 1.00 95.44 69 ARG A N 1
ATOM 535 C CA . ARG A 1 69 ? 7.450 6.368 -20.454 1.00 95.44 69 ARG A CA 1
ATOM 536 C C . ARG A 1 69 ? 7.838 4.966 -19.976 1.00 95.44 69 ARG A C 1
ATOM 538 O O . ARG A 1 69 ? 8.977 4.740 -19.588 1.00 95.44 69 ARG A O 1
ATOM 545 N N . ARG A 1 70 ? 6.927 3.992 -20.075 1.00 95.69 70 ARG A N 1
ATOM 546 C CA . ARG A 1 70 ? 7.253 2.578 -19.810 1.00 95.69 70 ARG A CA 1
ATOM 547 C C . ARG A 1 70 ? 8.313 2.042 -20.774 1.00 95.69 70 ARG A C 1
ATOM 549 O O . ARG A 1 70 ? 9.214 1.333 -20.340 1.00 95.69 70 ARG A O 1
ATOM 556 N N . ALA A 1 71 ? 8.223 2.394 -22.058 1.00 97.00 71 ALA A N 1
ATOM 557 C CA . ALA A 1 71 ? 9.212 1.996 -23.056 1.00 97.00 71 ALA A CA 1
ATOM 558 C C . ALA A 1 71 ? 10.606 2.567 -22.761 1.00 97.00 71 ALA A C 1
ATOM 560 O O . ALA A 1 71 ? 11.589 1.840 -22.854 1.00 97.00 71 ALA A O 1
ATOM 561 N N . GLU A 1 72 ? 10.685 3.832 -22.347 1.00 96.69 72 GLU A N 1
ATOM 562 C CA . GLU A 1 72 ? 11.937 4.459 -21.910 1.00 96.69 72 GLU A CA 1
ATOM 563 C C . GLU A 1 72 ? 12.579 3.689 -20.749 1.00 96.69 72 GLU A C 1
ATOM 565 O O . GLU A 1 72 ? 13.759 3.347 -20.818 1.00 96.69 72 GLU A O 1
ATOM 570 N N . PHE A 1 73 ? 11.803 3.330 -19.720 1.00 95.88 73 PHE A N 1
ATOM 571 C CA . PHE A 1 73 ? 12.321 2.543 -18.597 1.00 95.88 73 PHE A CA 1
ATOM 572 C C . PHE A 1 73 ? 12.821 1.161 -19.008 1.00 95.88 73 PHE A C 1
ATOM 574 O O . PHE A 1 73 ? 13.873 0.734 -18.542 1.00 95.88 73 PHE A O 1
ATOM 581 N N . LEU A 1 74 ? 12.093 0.459 -19.883 1.00 96.31 74 LEU A N 1
ATOM 582 C CA . LEU A 1 74 ? 12.523 -0.852 -20.375 1.00 96.31 74 LEU A CA 1
ATOM 583 C C . LEU A 1 74 ? 13.892 -0.774 -21.057 1.00 96.31 74 LEU A C 1
ATOM 585 O O . LEU A 1 74 ? 14.707 -1.677 -20.888 1.00 96.31 74 LEU A O 1
ATOM 589 N N . LEU A 1 75 ? 14.129 0.291 -21.823 1.00 96.38 75 LEU A N 1
ATOM 590 C CA . LEU A 1 75 ? 15.367 0.480 -22.570 1.00 96.38 75 LEU A CA 1
ATOM 591 C C . LEU A 1 75 ? 16.526 0.911 -21.660 1.00 96.38 75 LEU A C 1
ATOM 593 O O . LEU A 1 75 ? 17.596 0.317 -21.754 1.00 96.38 75 LEU A O 1
ATOM 597 N N . ASN A 1 76 ? 16.299 1.864 -20.749 1.00 95.31 76 ASN A N 1
ATOM 598 C CA . ASN A 1 76 ? 17.328 2.374 -19.831 1.00 95.31 76 ASN A CA 1
ATOM 599 C C . ASN A 1 76 ? 17.723 1.372 -18.734 1.00 95.31 76 ASN A C 1
ATOM 601 O O . ASN A 1 76 ? 18.872 1.350 -18.309 1.00 95.31 76 ASN A O 1
ATOM 605 N N . ASN A 1 77 ? 16.804 0.515 -18.280 1.00 94.69 77 ASN A N 1
ATOM 606 C CA . ASN A 1 77 ? 17.094 -0.455 -17.215 1.00 94.69 77 ASN A CA 1
ATOM 607 C C . ASN A 1 77 ? 17.718 -1.763 -17.732 1.00 94.69 77 ASN A C 1
ATOM 609 O O . ASN A 1 77 ? 17.918 -2.709 -16.966 1.00 94.69 77 ASN A O 1
ATOM 613 N N . ALA A 1 78 ? 18.007 -1.865 -19.030 1.00 94.44 78 ALA A N 1
ATOM 614 C CA . ALA A 1 78 ? 18.628 -3.048 -19.599 1.00 94.44 78 ALA A CA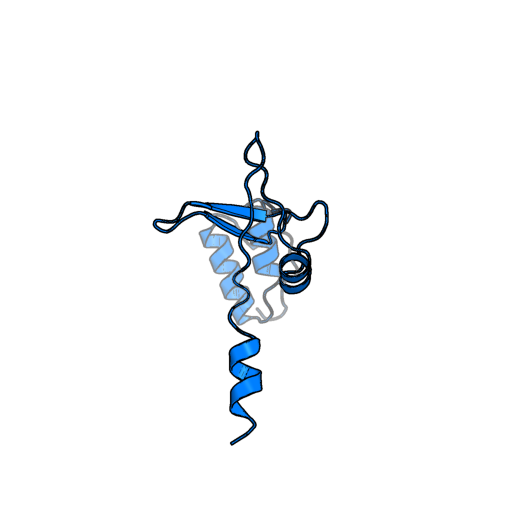 1
ATOM 615 C C . ALA A 1 78 ? 20.111 -3.145 -19.200 1.00 94.44 78 ALA A C 1
ATOM 617 O O . ALA A 1 78 ? 20.978 -2.539 -19.818 1.00 94.44 78 ALA A O 1
ATOM 618 N N . ALA A 1 79 ? 20.419 -3.986 -18.213 1.00 91.50 79 ALA A N 1
ATOM 619 C CA . ALA A 1 79 ? 21.775 -4.138 -17.674 1.00 91.50 79 ALA A CA 1
ATOM 620 C C . ALA A 1 79 ? 22.760 -4.933 -18.567 1.00 91.50 79 ALA A C 1
ATOM 622 O O . ALA A 1 79 ? 23.896 -5.171 -18.168 1.00 91.50 79 ALA A O 1
ATOM 623 N N . SER A 1 80 ? 22.342 -5.412 -19.746 1.00 92.88 80 SER A N 1
ATOM 624 C CA . SER A 1 80 ? 23.211 -6.169 -20.662 1.00 92.88 80 SER A CA 1
ATOM 625 C C . SER A 1 80 ? 22.790 -6.022 -22.128 1.00 92.88 80 SER A C 1
ATOM 627 O O . SER A 1 80 ? 21.610 -5.778 -22.393 1.00 92.88 80 SER A O 1
ATOM 629 N N . PRO A 1 81 ? 23.693 -6.266 -23.101 1.00 94.00 81 PRO A 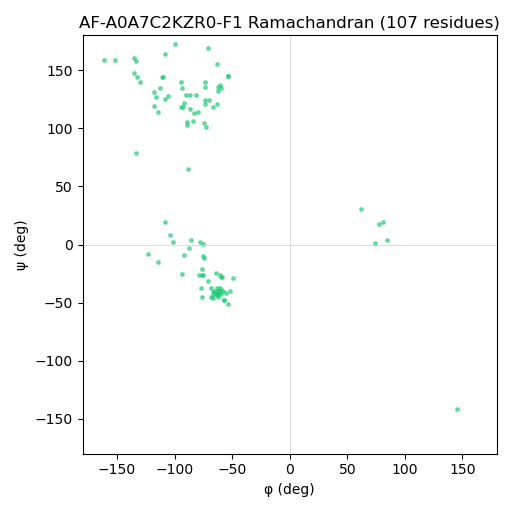N 1
ATOM 630 C CA . PRO A 1 81 ? 23.355 -6.239 -24.527 1.00 94.00 81 PRO A CA 1
ATOM 631 C C . PRO A 1 81 ? 22.196 -7.172 -24.904 1.00 94.00 81 PRO A C 1
ATOM 633 O O . PRO A 1 81 ? 21.283 -6.807 -25.646 1.00 94.00 81 PRO A O 1
ATOM 636 N N . ALA A 1 82 ? 22.184 -8.385 -24.342 1.00 93.94 82 ALA A N 1
ATOM 637 C CA . ALA A 1 82 ? 21.090 -9.332 -24.544 1.00 93.94 82 ALA A CA 1
ATOM 638 C C . ALA A 1 82 ? 19.768 -8.821 -23.944 1.00 93.94 82 ALA A C 1
ATOM 640 O O . ALA A 1 82 ? 18.719 -8.926 -24.589 1.00 93.94 82 ALA A O 1
ATOM 641 N N . GLY A 1 83 ? 19.828 -8.221 -22.749 1.00 95.00 83 GLY A N 1
ATOM 642 C CA . GLY A 1 83 ? 18.692 -7.565 -22.101 1.00 95.00 83 GLY A CA 1
ATOM 643 C C . GLY A 1 83 ? 18.156 -6.387 -22.914 1.00 95.00 83 GLY A C 1
ATOM 644 O O . GLY A 1 83 ? 16.948 -6.257 -23.088 1.00 95.00 83 GLY A O 1
ATOM 645 N N . TYR A 1 84 ? 19.038 -5.592 -23.512 1.00 95.50 84 TYR A N 1
ATOM 646 C CA . TYR A 1 84 ? 18.655 -4.453 -24.338 1.00 95.50 84 TYR A CA 1
ATOM 647 C C . TYR A 1 84 ? 17.944 -4.895 -25.623 1.00 95.50 84 TYR A C 1
ATOM 649 O O . TYR A 1 84 ? 16.892 -4.358 -25.977 1.00 95.50 84 TYR A O 1
ATOM 657 N N . ARG A 1 85 ? 18.415 -5.965 -26.279 1.00 95.38 85 ARG A N 1
ATOM 658 C CA . ARG A 1 85 ? 17.691 -6.567 -27.415 1.00 95.38 85 ARG A CA 1
ATOM 659 C C . ARG A 1 85 ? 16.295 -7.064 -27.027 1.00 95.38 85 ARG A C 1
ATOM 661 O O . ARG A 1 85 ? 15.362 -6.941 -27.825 1.00 95.38 85 ARG A O 1
ATOM 668 N N . LEU A 1 86 ? 16.131 -7.619 -25.823 1.00 96.44 86 LEU A N 1
ATOM 669 C CA . LEU A 1 86 ? 14.821 -8.012 -25.289 1.00 96.44 86 LEU A CA 1
ATOM 670 C C . LEU A 1 86 ? 13.928 -6.793 -25.029 1.00 96.44 86 LEU A C 1
ATOM 672 O O . LEU A 1 86 ? 12.779 -6.793 -25.473 1.00 96.44 86 LEU A O 1
ATOM 676 N N . ALA A 1 87 ? 14.465 -5.747 -24.399 1.00 96.75 87 ALA A N 1
ATOM 677 C CA . ALA A 1 87 ? 13.758 -4.497 -24.147 1.00 96.75 87 ALA A CA 1
ATOM 678 C C . ALA A 1 87 ? 13.248 -3.868 -25.449 1.00 96.75 87 ALA A C 1
ATOM 680 O O . ALA A 1 87 ? 12.059 -3.582 -25.574 1.00 96.75 87 ALA A O 1
ATOM 681 N N . ARG A 1 88 ? 14.094 -3.772 -26.482 1.00 96.69 88 ARG A N 1
ATOM 682 C CA . ARG A 1 88 ? 13.689 -3.262 -27.803 1.00 96.69 88 ARG A CA 1
ATOM 683 C C . ARG A 1 88 ? 12.564 -4.081 -28.436 1.00 96.69 88 ARG A C 1
ATOM 685 O O . ARG A 1 88 ? 11.651 -3.510 -29.027 1.00 96.69 88 ARG A O 1
ATOM 692 N N . ARG A 1 89 ? 12.583 -5.414 -28.306 1.00 97.44 89 ARG A N 1
ATOM 693 C CA 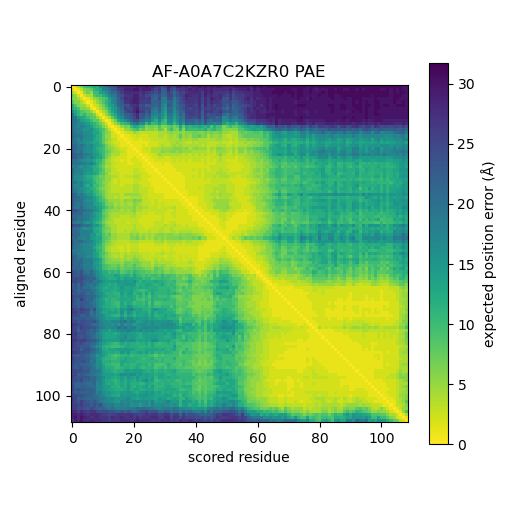. ARG A 1 89 ? 11.469 -6.267 -28.766 1.00 97.44 89 ARG A CA 1
ATOM 694 C C . ARG A 1 89 ? 10.186 -6.016 -27.972 1.00 97.44 89 ARG A C 1
ATOM 696 O O . ARG A 1 89 ? 9.117 -5.995 -28.574 1.00 97.44 89 ARG A O 1
ATOM 703 N N . ALA A 1 90 ? 10.281 -5.822 -26.658 1.00 97.38 90 ALA A N 1
ATOM 704 C CA . ALA A 1 90 ? 9.129 -5.502 -25.818 1.00 97.38 90 ALA A CA 1
ATOM 705 C C . ALA A 1 90 ? 8.505 -4.153 -26.210 1.00 97.38 90 ALA A C 1
ATOM 707 O O . ALA A 1 90 ? 7.294 -4.082 -26.396 1.00 97.38 90 ALA A O 1
ATOM 708 N N . VAL A 1 91 ? 9.326 -3.127 -26.454 1.00 97.69 91 VAL A N 1
ATOM 709 C CA . VAL A 1 91 ? 8.861 -1.812 -26.925 1.00 97.69 91 VAL A CA 1
ATOM 710 C C . VAL A 1 91 ? 8.134 -1.917 -28.269 1.00 97.69 91 VAL A C 1
ATOM 712 O O . VAL A 1 91 ? 7.037 -1.380 -28.409 1.00 97.69 91 VAL A O 1
ATOM 715 N N . ARG A 1 92 ? 8.656 -2.708 -29.218 1.00 97.69 92 ARG A N 1
ATOM 716 C CA . ARG A 1 92 ? 7.960 -2.971 -30.492 1.00 97.69 92 ARG A CA 1
ATOM 717 C C . ARG A 1 92 ? 6.612 -3.666 -30.300 1.00 97.69 92 ARG A C 1
ATOM 719 O O . ARG A 1 92 ? 5.642 -3.291 -30.947 1.00 97.69 92 ARG A O 1
ATOM 726 N N . LYS A 1 93 ? 6.515 -4.640 -29.385 1.00 97.69 93 LYS A N 1
ATOM 727 C CA . LYS A 1 93 ? 5.238 -5.304 -29.048 1.00 97.69 93 LYS A CA 1
ATOM 728 C C . LYS A 1 93 ? 4.214 -4.351 -28.428 1.00 97.69 93 LYS A C 1
ATOM 730 O O . LYS A 1 93 ? 3.021 -4.602 -28.537 1.00 97.69 93 LYS A O 1
ATOM 735 N N . MET A 1 94 ? 4.666 -3.262 -27.808 1.00 95.06 94 MET A N 1
ATOM 736 C CA . MET A 1 94 ? 3.799 -2.189 -27.315 1.00 95.06 94 MET A CA 1
ATOM 737 C C . MET A 1 94 ? 3.322 -1.239 -28.431 1.00 95.06 94 MET A C 1
ATOM 739 O O . MET A 1 94 ? 2.637 -0.266 -28.127 1.00 95.06 94 MET A O 1
ATOM 743 N N . GLY A 1 95 ? 3.687 -1.486 -29.697 1.00 97.00 95 GLY A N 1
ATOM 744 C CA . GLY A 1 95 ? 3.347 -0.631 -30.839 1.00 97.00 95 GLY A CA 1
ATOM 745 C C . GLY A 1 95 ? 4.206 0.631 -30.945 1.00 97.00 95 GLY A C 1
ATOM 746 O O . GLY A 1 95 ? 3.815 1.583 -31.612 1.00 97.00 95 GLY A O 1
ATOM 747 N N . LEU A 1 96 ? 5.354 0.666 -30.264 1.00 97.12 96 LEU A N 1
ATOM 748 C CA . LEU A 1 96 ? 6.246 1.820 -30.224 1.00 97.12 96 LEU A CA 1
ATOM 749 C C . LEU A 1 96 ? 7.547 1.515 -30.968 1.00 97.12 96 LEU A C 1
ATOM 751 O O . LEU A 1 96 ? 8.076 0.405 -30.888 1.00 97.12 96 LEU A O 1
ATOM 755 N N . ASP A 1 97 ? 8.092 2.519 -31.652 1.00 96.88 97 ASP A N 1
ATOM 756 C CA . ASP A 1 97 ? 9.432 2.428 -32.223 1.00 96.88 97 ASP A CA 1
ATOM 757 C C . ASP A 1 97 ? 10.486 2.674 -31.127 1.00 96.88 97 ASP A C 1
ATOM 759 O O . ASP A 1 97 ? 10.560 3.792 -30.611 1.00 96.88 97 ASP A O 1
ATOM 763 N N . PRO A 1 98 ? 11.315 1.675 -30.761 1.00 95.38 98 PRO A N 1
ATOM 764 C CA . PRO A 1 98 ? 12.362 1.854 -29.762 1.00 95.38 98 PRO A CA 1
ATOM 765 C C . PRO A 1 98 ? 13.402 2.910 -30.140 1.00 95.38 98 PRO A C 1
ATOM 767 O O . PRO A 1 98 ? 13.992 3.482 -29.233 1.00 95.38 98 PRO A O 1
ATOM 770 N N . ASP A 1 99 ? 13.642 3.195 -31.426 1.00 95.06 99 ASP A N 1
ATOM 771 C CA . ASP A 1 99 ? 14.594 4.248 -31.815 1.00 95.06 99 ASP A CA 1
ATOM 772 C C . ASP A 1 99 ? 14.043 5.668 -31.632 1.00 95.06 99 ASP A C 1
ATOM 774 O O . ASP A 1 99 ? 14.828 6.599 -31.459 1.00 95.06 99 ASP A O 1
ATOM 778 N N . ALA A 1 100 ? 12.717 5.822 -31.584 1.00 95.69 100 ALA A N 1
ATOM 779 C CA . ALA A 1 100 ? 12.033 7.091 -31.337 1.00 95.69 100 ALA A CA 1
ATOM 780 C C . ALA A 1 100 ? 11.811 7.400 -29.840 1.00 95.69 100 ALA A C 1
ATOM 782 O O . ALA A 1 100 ? 11.250 8.450 -29.495 1.00 95.69 100 ALA A O 1
ATOM 783 N N . ILE A 1 101 ? 12.195 6.489 -28.939 1.00 96.12 101 ILE A N 1
ATOM 784 C CA . ILE A 1 101 ? 12.145 6.683 -27.484 1.00 96.12 101 ILE A CA 1
ATOM 785 C C . ILE A 1 101 ? 13.482 7.281 -27.022 1.00 96.12 101 ILE A C 1
ATOM 787 O O . ILE A 1 101 ? 14.518 6.708 -27.344 1.00 96.12 101 ILE A O 1
ATOM 791 N N . PRO A 1 102 ? 13.514 8.385 -26.257 1.00 93.44 102 PRO A N 1
ATOM 792 C CA . PRO A 1 102 ? 14.753 8.883 -25.662 1.00 93.44 102 PRO A CA 1
ATOM 793 C C . PRO A 1 102 ? 15.259 7.892 -24.608 1.00 93.44 102 PRO A C 1
ATOM 795 O O . PRO A 1 102 ? 14.539 7.607 -23.659 1.00 93.44 102 PRO A O 1
ATOM 798 N N . HIS A 1 103 ? 16.453 7.329 -24.792 1.00 93.06 103 HIS A N 1
ATOM 799 C CA . HIS A 1 103 ? 17.094 6.412 -23.842 1.00 93.06 103 HIS A CA 1
ATOM 800 C C . HIS A 1 103 ? 18.601 6.317 -24.122 1.00 93.06 103 HIS A C 1
ATOM 802 O O . HIS A 1 103 ? 19.051 6.607 -25.236 1.00 93.06 103 HIS A O 1
ATOM 808 N N . GLU A 1 104 ? 19.377 5.897 -23.125 1.00 88.06 104 GLU A N 1
ATOM 809 C CA . GLU A 1 104 ? 20.800 5.608 -23.282 1.00 88.06 104 GLU A CA 1
ATOM 810 C C . GLU A 1 104 ? 20.978 4.297 -24.054 1.00 88.06 104 GLU A C 1
ATOM 812 O O . GLU A 1 104 ? 20.436 3.247 -23.699 1.00 88.06 104 GLU A O 1
ATOM 817 N N . ARG A 1 105 ? 21.720 4.355 -25.162 1.00 87.06 105 ARG A N 1
ATOM 818 C CA . ARG A 1 105 ? 21.967 3.178 -25.996 1.00 87.06 105 ARG A CA 1
ATOM 819 C C . ARG A 1 105 ? 23.126 2.401 -25.398 1.00 87.06 105 ARG A C 1
ATOM 821 O O . ARG A 1 105 ? 24.261 2.870 -25.425 1.00 87.06 105 ARG A O 1
ATOM 828 N N . LEU A 1 106 ? 22.845 1.199 -24.904 1.00 79.56 106 LEU A N 1
ATOM 829 C CA . LEU A 1 106 ? 23.893 0.334 -24.385 1.00 79.56 106 LEU A CA 1
ATOM 830 C C . LEU A 1 106 ? 24.861 -0.045 -25.519 1.00 79.56 106 LEU A C 1
ATOM 832 O O . LEU A 1 106 ? 24.452 -0.619 -26.532 1.00 79.56 106 LEU A O 1
ATOM 836 N N . ALA A 1 107 ? 26.139 0.301 -25.360 1.00 63.97 107 ALA A N 1
ATOM 837 C CA . ALA A 1 107 ? 27.168 0.033 -26.358 1.00 63.97 107 ALA A CA 1
ATOM 838 C C . ALA A 1 107 ? 27.339 -1.482 -26.591 1.00 63.97 107 ALA A C 1
ATOM 840 O O . ALA A 1 107 ? 27.383 -2.269 -25.646 1.00 63.97 107 ALA A O 1
ATOM 841 N N . GLY A 1 108 ? 27.443 -1.891 -27.861 1.00 64.00 108 GLY A N 1
ATOM 842 C CA . GLY A 1 108 ? 27.642 -3.294 -28.254 1.00 64.00 108 GLY A CA 1
ATOM 843 C C . GLY A 1 108 ? 26.378 -4.168 -28.273 1.00 64.00 108 GLY A C 1
ATOM 844 O O . GLY A 1 108 ? 26.493 -5.395 -28.201 1.00 64.00 108 GLY A O 1
ATOM 845 N N . ALA A 1 109 ? 25.182 -3.568 -28.336 1.00 57.75 109 ALA A N 1
ATOM 846 C CA . ALA A 1 109 ? 23.898 -4.266 -28.231 1.00 57.75 109 ALA A CA 1
ATOM 847 C C . ALA A 1 109 ? 23.118 -4.456 -29.537 1.00 57.75 109 ALA A C 1
ATOM 849 O O . ALA A 1 109 ? 23.084 -3.519 -30.363 1.00 57.75 109 ALA A O 1
#

Foldseek 3Di:
DPDVVVVVVVPDPDDDWDQDPVRDTDDDPVVCVVQVPDPPFDWDWDDDPVGIDIHTDDDDDDDDDDLLVVLQCQQAVQPDPVSNVVSQVVNVVSVHHSVPRDHDHDPPD

pLDDT: mean 86.77, std 15.31, range [44.38, 97.69]